Protein AF-A0A968TY91-F1 (afdb_monomer_lite)

Radius of gyration: 13.67 Å; chains: 1; bounding box: 40×28×36 Å

Secondary structure (DSSP, 8-state):
-------------TTS-HHHHHHHHHTT--SHHHHHHH-HHHHHHHHHHTT----HHHHHHHHHHHHTS-TTTS-HHHHHHHHHHHHHT-

Foldseek 3Di:
DDDDDPPPPQPFLVQDDPVLCVLCVVLVRNGLVSLVVQDLLNSVVSSVVVVHDDDLLSSLSSVCSNVVHHSVPDDPVVSVVSVVVNVVVD

Sequence (90 aa):
MPAHPSDSATRPLRNLGPVSLRWLAAIGVTTREDLERLGAIEAFLRVRDAGFRPSKNLLWALKGALLDVRWDELPSELKAQLWREVEGSS

pLDDT: mean 81.57, std 15.05, range [42.81, 93.25]

Structure (mmCIF, N/CA/C/O backbone):
data_AF-A0A968TY91-F1
#
_entry.id   AF-A0A968TY91-F1
#
loop_
_atom_site.group_PDB
_atom_site.id
_atom_site.type_symbol
_atom_site.label_atom_id
_atom_site.label_alt_id
_atom_site.label_comp_id
_atom_site.label_asym_id
_atom_site.label_entity_id
_atom_site.label_seq_id
_atom_site.pdbx_PDB_ins_code
_atom_site.Cartn_x
_atom_site.Cartn_y
_atom_site.Cartn_z
_atom_site.occupancy
_atom_site.B_iso_or_equiv
_atom_site.auth_seq_id
_atom_site.auth_comp_id
_atom_site.auth_asym_id
_atom_site.auth_atom_id
_atom_site.pdbx_PDB_model_num
ATOM 1 N N . MET A 1 1 ? -28.007 -7.221 -20.137 1.00 42.81 1 MET A N 1
ATOM 2 C CA . MET A 1 1 ? -27.075 -8.312 -19.785 1.00 42.81 1 MET A CA 1
ATOM 3 C C . MET A 1 1 ? -25.669 -7.744 -19.895 1.00 42.81 1 MET A C 1
ATOM 5 O O . MET A 1 1 ? -25.294 -7.427 -21.018 1.00 42.81 1 MET A O 1
ATOM 9 N N . PRO A 1 2 ? -24.935 -7.479 -18.799 1.00 46.47 2 PRO A N 1
ATOM 10 C CA . PRO A 1 2 ? -23.552 -7.044 -18.923 1.00 46.47 2 PRO A CA 1
ATOM 11 C C . PRO A 1 2 ? -22.688 -8.245 -19.315 1.00 46.47 2 PRO A C 1
ATOM 13 O O . PRO A 1 2 ? -22.863 -9.352 -18.805 1.00 46.47 2 PRO A O 1
ATOM 16 N N . ALA A 1 3 ? -21.819 -8.002 -20.286 1.00 47.72 3 ALA A N 1
ATOM 17 C CA . ALA A 1 3 ? -20.948 -8.973 -20.911 1.00 47.72 3 ALA A CA 1
ATOM 18 C C . ALA A 1 3 ? -19.555 -8.960 -20.259 1.00 47.72 3 ALA A C 1
ATOM 20 O O . ALA A 1 3 ? -19.038 -7.900 -19.915 1.00 47.72 3 ALA A O 1
ATOM 21 N N . HIS A 1 4 ? -18.973 -10.161 -20.210 1.00 45.34 4 HIS A N 1
ATOM 22 C CA . HIS A 1 4 ? -17.570 -10.526 -19.986 1.00 45.34 4 HIS A CA 1
ATOM 23 C C . HIS A 1 4 ? -17.075 -10.707 -18.535 1.00 45.34 4 HIS A C 1
ATOM 25 O O . HIS A 1 4 ? -16.936 -9.737 -17.793 1.00 45.34 4 HIS A O 1
ATOM 31 N N . PRO A 1 5 ? -16.692 -11.948 -18.161 1.00 58.25 5 PRO A N 1
ATOM 32 C CA . PRO A 1 5 ? -15.665 -12.170 -17.157 1.00 58.25 5 PRO A CA 1
ATOM 33 C C . PRO A 1 5 ? -14.317 -11.825 -17.804 1.00 58.25 5 PRO A C 1
ATOM 35 O O . PRO A 1 5 ? -13.789 -12.591 -18.610 1.00 58.25 5 PRO A O 1
ATOM 38 N N . SER A 1 6 ? -13.780 -10.642 -17.510 1.00 48.31 6 SER A N 1
ATOM 39 C CA . SER A 1 6 ? -12.374 -10.371 -17.797 1.00 48.31 6 SER A CA 1
ATOM 40 C C . SER A 1 6 ? -11.555 -11.142 -16.778 1.00 48.31 6 SER A C 1
ATOM 42 O O . SER A 1 6 ? -11.432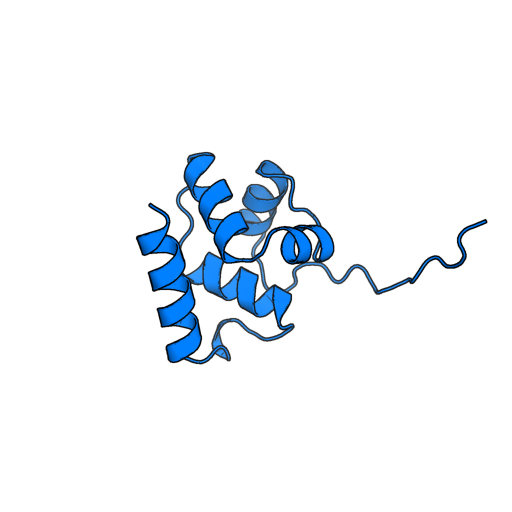 -10.743 -15.623 1.00 48.31 6 SER A O 1
ATOM 44 N N . ASP A 1 7 ? -11.022 -12.270 -17.226 1.00 46.09 7 ASP A N 1
ATOM 45 C CA . ASP A 1 7 ? -9.978 -13.040 -16.565 1.00 46.09 7 ASP A CA 1
ATOM 46 C C . ASP A 1 7 ? -8.669 -12.222 -16.603 1.00 46.09 7 ASP A C 1
ATOM 48 O O . ASP A 1 7 ? -7.682 -12.558 -17.256 1.00 46.09 7 ASP A O 1
ATOM 52 N N . SER A 1 8 ? -8.674 -11.060 -15.947 1.00 45.88 8 SER A N 1
ATOM 53 C CA . SER A 1 8 ? -7.483 -10.262 -15.674 1.00 45.88 8 SER A CA 1
ATOM 54 C C . SER A 1 8 ? -6.800 -10.909 -14.485 1.00 45.88 8 SER A C 1
ATOM 56 O O . SER A 1 8 ? -6.892 -10.404 -13.371 1.00 45.88 8 SER A O 1
ATOM 58 N N . ALA A 1 9 ? -6.217 -12.085 -14.745 1.00 47.53 9 ALA A N 1
ATOM 59 C CA . ALA A 1 9 ? -5.408 -12.912 -13.864 1.00 47.53 9 ALA A CA 1
ATOM 60 C C . ALA A 1 9 ? -5.235 -12.288 -12.480 1.00 47.53 9 ALA A C 1
ATOM 62 O O . ALA A 1 9 ? -4.460 -11.336 -12.345 1.00 47.53 9 ALA A O 1
ATOM 63 N N . THR A 1 10 ? -5.939 -12.833 -11.481 1.00 45.72 10 THR A N 1
ATOM 64 C CA . THR A 1 10 ? -5.737 -12.582 -10.051 1.00 45.72 10 THR A CA 1
ATOM 65 C C . THR A 1 10 ? -4.272 -12.825 -9.722 1.00 45.72 10 THR A C 1
ATOM 67 O O . THR A 1 10 ? -3.870 -13.895 -9.266 1.00 45.72 10 THR A O 1
ATOM 70 N N . ARG A 1 11 ? -3.426 -11.854 -10.045 1.00 48.75 11 ARG A N 1
ATOM 71 C CA . ARG A 1 11 ? -2.014 -11.897 -9.761 1.00 48.75 11 ARG A CA 1
ATOM 72 C C . ARG A 1 11 ? -2.003 -11.555 -8.283 1.00 48.75 11 ARG A C 1
ATOM 74 O O . ARG A 1 11 ? -2.379 -10.429 -7.939 1.00 48.75 11 ARG A O 1
ATOM 81 N N . PRO A 1 12 ? -1.668 -12.511 -7.396 1.00 53.16 12 PRO A N 1
ATOM 82 C CA . PRO A 1 12 ? -1.542 -12.183 -5.989 1.00 53.16 12 PRO A CA 1
ATOM 83 C C . PRO A 1 12 ? -0.589 -10.996 -5.894 1.00 53.16 12 PRO A C 1
ATOM 85 O O . PRO A 1 12 ? 0.235 -10.797 -6.790 1.00 53.16 12 PRO A O 1
ATOM 88 N N . LEU A 1 13 ? -0.709 -10.184 -4.851 1.00 61.66 13 LEU A N 1
ATOM 89 C CA . LEU A 1 13 ? 0.233 -9.103 -4.589 1.00 61.66 13 LEU A CA 1
ATOM 90 C C . LEU A 1 13 ? 1.621 -9.741 -4.348 1.00 61.66 13 LEU A C 1
ATOM 92 O O . LEU A 1 13 ? 2.041 -9.931 -3.213 1.00 61.66 13 LEU A O 1
ATOM 96 N N . ARG A 1 14 ? 2.319 -10.151 -5.422 1.00 55.19 14 ARG A N 1
ATOM 97 C CA . ARG A 1 14 ? 3.508 -11.030 -5.408 1.00 55.19 14 ARG A CA 1
ATOM 98 C C . ARG A 1 14 ? 4.691 -10.364 -4.711 1.00 55.19 14 ARG A C 1
ATOM 100 O O . ARG A 1 14 ? 5.656 -11.038 -4.375 1.00 55.19 14 ARG A O 1
ATOM 107 N N . ASN A 1 15 ? 4.588 -9.059 -4.471 1.00 63.19 15 ASN A N 1
ATOM 108 C CA . ASN A 1 15 ? 5.605 -8.235 -3.835 1.00 63.19 15 ASN A CA 1
ATOM 109 C C . ASN A 1 15 ? 5.299 -7.943 -2.355 1.00 63.19 15 ASN A C 1
ATOM 111 O O . ASN A 1 15 ? 6.053 -7.206 -1.722 1.00 63.19 15 ASN A O 1
ATOM 115 N N . LEU A 1 16 ? 4.213 -8.495 -1.798 1.00 70.94 16 LEU A N 1
ATOM 116 C CA . LEU A 1 16 ? 3.815 -8.293 -0.407 1.00 70.94 16 LEU A CA 1
ATOM 117 C C . LEU A 1 16 ? 4.019 -9.572 0.405 1.00 70.94 16 LEU A C 1
ATOM 119 O O . LEU A 1 16 ? 3.527 -10.644 0.060 1.00 70.94 16 LEU A O 1
ATOM 123 N N . GLY A 1 17 ? 4.759 -9.444 1.507 1.00 75.56 17 GLY A N 1
ATOM 124 C CA . GLY A 1 17 ? 4.969 -10.544 2.440 1.00 75.56 17 GLY A CA 1
ATOM 125 C C . GLY A 1 17 ? 3.664 -10.973 3.129 1.00 75.56 17 GLY A C 1
ATOM 126 O O . GLY A 1 17 ? 2.711 -10.193 3.208 1.00 75.56 17 GLY A O 1
ATOM 127 N N . PRO A 1 18 ? 3.615 -12.188 3.703 1.00 79.12 18 PRO A N 1
ATOM 128 C CA . PRO A 1 18 ? 2.405 -12.746 4.317 1.00 79.12 18 PRO A CA 1
ATOM 129 C C . PRO A 1 18 ? 1.842 -11.893 5.465 1.00 79.12 18 PRO A C 1
ATOM 131 O O . PRO A 1 18 ? 0.634 -11.874 5.681 1.00 79.12 18 PRO A O 1
ATOM 134 N N . VAL A 1 19 ? 2.691 -11.149 6.182 1.00 83.81 19 VAL A N 1
ATOM 135 C CA . VAL A 1 19 ? 2.260 -10.203 7.229 1.00 83.81 19 VAL A CA 1
ATOM 136 C C . VAL A 1 19 ? 1.498 -9.023 6.625 1.00 83.81 19 VAL A C 1
ATOM 138 O O . VAL A 1 19 ? 0.412 -8.685 7.086 1.00 83.81 19 VAL A O 1
ATOM 141 N N . SER A 1 20 ? 2.031 -8.435 5.556 1.00 83.19 20 SER A N 1
ATOM 142 C CA . SER A 1 20 ? 1.406 -7.319 4.847 1.00 83.19 20 SER A CA 1
ATOM 143 C C . SER A 1 20 ? 0.057 -7.715 4.254 1.00 83.19 20 SER A C 1
ATOM 145 O O . SER A 1 20 ? -0.905 -6.968 4.385 1.00 83.19 20 SER A O 1
ATOM 147 N N . LEU A 1 21 ? -0.036 -8.916 3.676 1.00 84.94 21 LEU A N 1
ATOM 148 C CA . LEU A 1 21 ? -1.297 -9.462 3.170 1.00 84.94 21 LEU A CA 1
ATOM 149 C C . LEU A 1 21 ? -2.351 -9.609 4.272 1.00 84.94 21 LEU A C 1
ATOM 151 O O . LEU A 1 21 ? -3.513 -9.300 4.041 1.00 84.94 21 LEU A O 1
ATOM 155 N N . ARG A 1 22 ? -1.957 -10.031 5.480 1.00 87.81 22 ARG A N 1
ATOM 156 C CA . ARG A 1 22 ? -2.880 -10.114 6.624 1.00 87.81 22 ARG A CA 1
ATOM 157 C C . ARG A 1 22 ? -3.391 -8.744 7.053 1.00 87.81 22 ARG A C 1
ATOM 159 O O . ARG A 1 22 ? -4.576 -8.616 7.336 1.00 87.81 22 ARG A O 1
ATOM 166 N N . TRP A 1 23 ? -2.526 -7.734 7.094 1.00 90.62 23 TRP A N 1
ATOM 167 C CA . TRP A 1 23 ? -2.945 -6.370 7.425 1.00 90.62 23 TRP A CA 1
ATOM 168 C C . TRP A 1 23 ? -3.895 -5.793 6.379 1.00 90.62 23 TRP A C 1
ATOM 170 O O . TRP A 1 23 ? -4.898 -5.189 6.739 1.00 90.62 23 TRP A O 1
ATOM 180 N N . LEU A 1 24 ? -3.616 -6.030 5.096 1.00 87.88 24 LEU A N 1
ATOM 181 C CA . LEU A 1 24 ? -4.498 -5.619 4.007 1.00 87.88 24 LEU A CA 1
ATOM 182 C C . LEU A 1 24 ? -5.849 -6.333 4.085 1.00 87.88 24 LEU A C 1
ATOM 184 O O . LEU A 1 24 ? -6.886 -5.679 4.051 1.00 87.88 24 LEU A O 1
ATOM 188 N N . ALA A 1 25 ? -5.852 -7.647 4.311 1.00 89.00 25 ALA A N 1
ATOM 189 C CA . ALA A 1 25 ? -7.084 -8.403 4.497 1.00 89.00 25 ALA A CA 1
ATOM 190 C C . ALA A 1 25 ? -7.898 -7.897 5.702 1.00 89.00 25 ALA A C 1
ATOM 192 O O . ALA A 1 25 ? -9.121 -7.830 5.624 1.00 89.00 25 ALA A O 1
ATOM 193 N N . ALA A 1 26 ? -7.234 -7.481 6.788 1.00 89.31 26 ALA A N 1
ATOM 194 C CA . ALA A 1 26 ? -7.895 -6.915 7.965 1.00 89.31 26 ALA A CA 1
ATOM 195 C C . ALA A 1 26 ? -8.608 -5.580 7.679 1.00 89.31 26 ALA A C 1
ATOM 197 O O . ALA A 1 26 ? -9.608 -5.284 8.326 1.00 89.31 26 ALA A O 1
ATOM 198 N N . ILE A 1 27 ? -8.137 -4.802 6.699 1.00 90.19 27 ILE A N 1
ATOM 199 C CA . ILE A 1 27 ? -8.788 -3.560 6.246 1.00 90.19 27 ILE A CA 1
ATOM 200 C C . ILE A 1 27 ? -9.697 -3.768 5.022 1.00 90.19 27 ILE A C 1
ATOM 202 O O . ILE A 1 27 ? -10.155 -2.794 4.425 1.00 90.19 27 ILE A O 1
ATOM 206 N N . GLY A 1 28 ? -9.946 -5.023 4.627 1.00 87.62 28 GLY A N 1
ATOM 207 C CA . GLY A 1 28 ? -10.796 -5.378 3.487 1.00 87.62 28 GLY A CA 1
ATOM 208 C C . GLY A 1 28 ? -10.118 -5.301 2.114 1.00 87.62 28 GLY A C 1
ATOM 209 O O . GLY A 1 28 ? -10.800 -5.416 1.103 1.00 87.62 28 GLY A O 1
ATOM 210 N N . VAL A 1 29 ? -8.795 -5.130 2.052 1.00 88.56 29 VAL A N 1
ATOM 211 C CA . VAL A 1 29 ? -8.016 -5.134 0.805 1.00 88.56 29 VAL A CA 1
ATOM 212 C C . VAL A 1 29 ? -7.440 -6.528 0.591 1.00 88.56 29 VAL A C 1
ATOM 214 O O . VAL A 1 29 ? -6.460 -6.917 1.224 1.00 88.56 29 VAL A O 1
ATOM 217 N N . THR A 1 30 ? -8.042 -7.306 -0.301 1.00 84.69 30 THR A N 1
ATOM 218 C CA . THR A 1 30 ? -7.584 -8.683 -0.571 1.00 84.69 30 THR A CA 1
ATOM 219 C C . THR A 1 30 ? -7.100 -8.869 -1.999 1.00 84.69 30 THR A C 1
ATOM 221 O O . THR A 1 30 ? -6.290 -9.758 -2.271 1.00 84.69 30 THR A O 1
ATOM 224 N N . THR A 1 31 ? -7.538 -7.992 -2.898 1.00 83.25 31 THR A N 1
ATOM 225 C CA . THR A 1 31 ? -7.201 -8.032 -4.314 1.00 83.25 31 THR A CA 1
ATOM 226 C C . THR A 1 31 ? -6.432 -6.788 -4.745 1.00 83.25 31 THR A C 1
ATOM 228 O O . THR A 1 31 ? -6.401 -5.758 -4.067 1.00 83.25 31 THR A O 1
ATOM 231 N N . ARG A 1 32 ? -5.791 -6.886 -5.913 1.00 83.56 32 ARG A N 1
ATOM 232 C CA . ARG A 1 32 ? -5.195 -5.733 -6.593 1.00 83.56 32 ARG A CA 1
ATOM 233 C C . ARG A 1 32 ? -6.245 -4.658 -6.881 1.00 83.56 32 ARG A C 1
ATOM 235 O O . ARG A 1 32 ? -5.952 -3.490 -6.686 1.00 83.56 32 ARG A O 1
ATOM 242 N N . GLU A 1 33 ? -7.446 -5.049 -7.290 1.00 85.50 33 GLU A N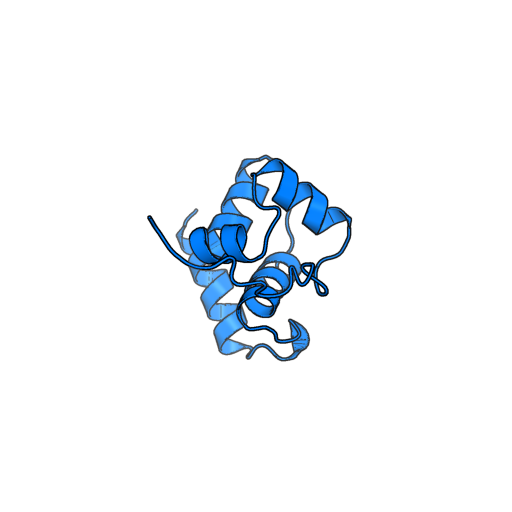 1
ATOM 243 C CA . GLU A 1 33 ? -8.534 -4.119 -7.608 1.00 85.50 33 GLU A CA 1
ATOM 244 C C . GLU A 1 33 ? -8.992 -3.343 -6.370 1.00 85.50 33 GLU A C 1
ATOM 246 O O . GLU A 1 33 ? -9.207 -2.136 -6.452 1.00 85.50 33 GLU A O 1
ATOM 251 N N . ASP A 1 34 ? -9.072 -3.996 -5.205 1.00 88.31 34 ASP A N 1
ATOM 252 C CA . ASP A 1 34 ? -9.346 -3.307 -3.936 1.00 88.31 34 ASP A CA 1
ATOM 253 C C . ASP A 1 34 ? -8.260 -2.269 -3.641 1.00 88.31 34 ASP A C 1
ATOM 255 O O . ASP A 1 34 ? -8.554 -1.132 -3.274 1.00 88.31 34 ASP A O 1
ATOM 259 N N . LEU A 1 35 ? -6.993 -2.649 -3.839 1.00 87.50 35 LEU A N 1
ATOM 260 C CA . LEU A 1 35 ? -5.857 -1.756 -3.639 1.00 87.50 35 LEU A CA 1
ATOM 261 C C . LEU A 1 35 ? -5.838 -0.607 -4.657 1.00 87.50 35 LEU A C 1
ATOM 263 O O . LEU A 1 35 ? -5.432 0.495 -4.304 1.00 87.50 35 LEU A O 1
ATOM 267 N N . GLU A 1 36 ? -6.262 -0.835 -5.899 1.00 88.50 36 GLU A N 1
ATOM 268 C CA . GLU A 1 36 ? -6.375 0.186 -6.950 1.00 88.50 36 GLU A CA 1
ATOM 269 C C . GLU A 1 36 ? -7.492 1.180 -6.650 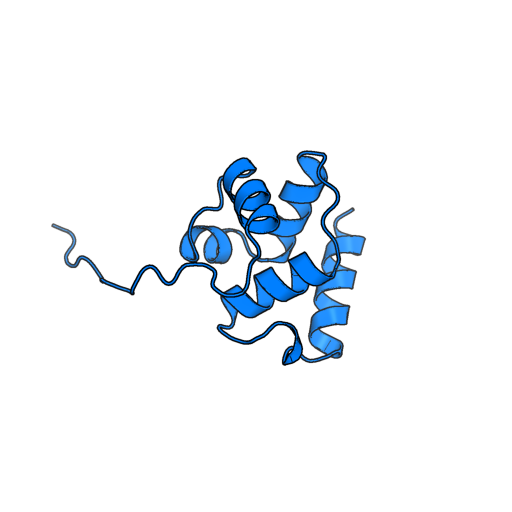1.00 88.50 36 GLU A C 1
ATOM 271 O O . GLU A 1 36 ? -7.283 2.386 -6.765 1.00 8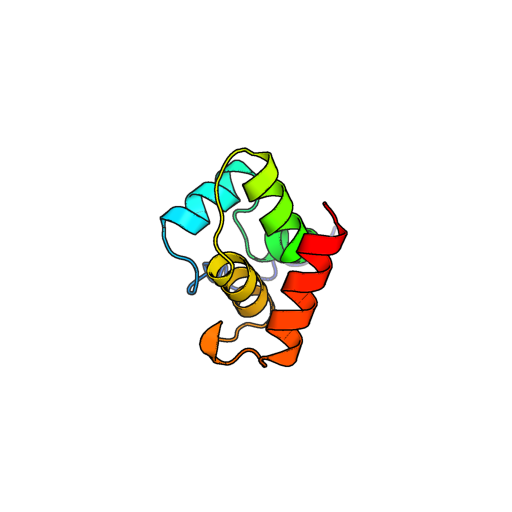8.50 36 GLU A O 1
ATOM 276 N N . ARG A 1 37 ? -8.654 0.689 -6.204 1.00 89.00 37 ARG A N 1
ATOM 277 C CA . ARG A 1 37 ? -9.780 1.532 -5.780 1.00 89.00 37 ARG A CA 1
ATOM 278 C C . ARG A 1 37 ? -9.434 2.370 -4.559 1.00 89.00 37 ARG A C 1
ATOM 280 O O . ARG A 1 37 ? -9.872 3.512 -4.465 1.00 89.00 37 ARG A O 1
ATOM 287 N N . LEU A 1 38 ? -8.690 1.789 -3.621 1.00 90.38 38 LEU A N 1
ATOM 288 C CA . LEU A 1 38 ? -8.329 2.451 -2.376 1.00 90.38 38 LEU A CA 1
ATOM 289 C C . LEU A 1 38 ? -7.132 3.396 -2.543 1.00 90.38 38 LEU A C 1
ATOM 291 O O . LEU A 1 38 ? -7.131 4.507 -2.027 1.00 90.38 38 LEU A O 1
ATOM 295 N N . GLY A 1 39 ? -6.114 2.952 -3.274 1.00 91.31 39 GLY A N 1
ATOM 296 C CA . GLY A 1 39 ? -4.817 3.604 -3.394 1.00 91.31 39 GLY A CA 1
ATOM 297 C C . GLY A 1 39 ? -3.814 3.155 -2.323 1.00 91.31 39 GLY A C 1
ATOM 298 O O . GLY A 1 39 ? -4.163 2.733 -1.222 1.00 91.31 39 GLY A O 1
ATOM 299 N N . ALA A 1 40 ? -2.520 3.270 -2.643 1.00 91.62 40 ALA A N 1
ATOM 300 C CA . ALA A 1 40 ? -1.432 2.845 -1.755 1.00 91.62 40 ALA A CA 1
ATOM 301 C C . ALA A 1 40 ? -1.348 3.658 -0.450 1.00 91.62 40 ALA A C 1
ATOM 303 O O . ALA A 1 40 ? -1.011 3.102 0.593 1.00 91.62 40 ALA A O 1
ATOM 304 N N . ILE A 1 41 ? -1.639 4.960 -0.518 1.00 92.38 41 ILE A N 1
ATOM 305 C CA . ILE A 1 41 ? -1.585 5.876 0.631 1.00 92.38 41 ILE A CA 1
ATOM 306 C C . ILE A 1 41 ? -2.708 5.542 1.606 1.00 92.38 41 ILE A C 1
ATOM 308 O O . ILE A 1 41 ? -2.439 5.219 2.756 1.00 92.38 41 ILE A O 1
ATOM 312 N N . GLU A 1 42 ? -3.949 5.524 1.130 1.00 92.75 42 GLU A N 1
ATOM 313 C CA . GLU A 1 42 ? -5.116 5.217 1.955 1.00 92.75 42 GLU A CA 1
ATOM 314 C C . GLU A 1 42 ? -5.043 3.798 2.541 1.00 92.75 42 GLU A C 1
ATOM 316 O O . GLU A 1 42 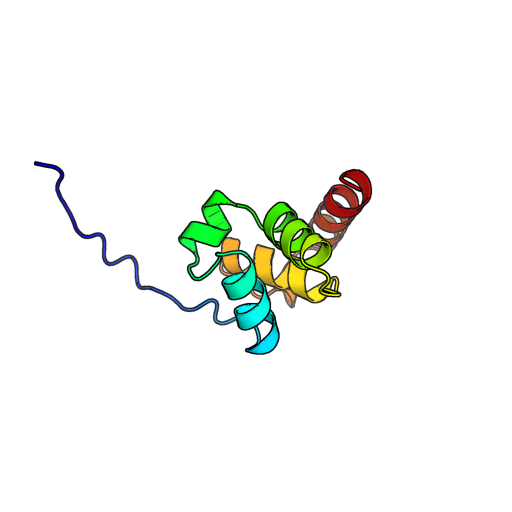? -5.312 3.603 3.723 1.00 92.75 42 GLU A O 1
ATOM 321 N N . ALA A 1 43 ? -4.590 2.803 1.768 1.00 92.62 43 ALA A N 1
ATOM 322 C CA . ALA A 1 43 ? -4.341 1.462 2.297 1.00 92.62 43 ALA A CA 1
ATOM 323 C C . ALA A 1 43 ? -3.343 1.481 3.467 1.00 92.62 43 ALA A C 1
ATOM 325 O O . ALA A 1 43 ? -3.559 0.819 4.482 1.00 92.62 43 ALA A O 1
ATOM 326 N N . PHE A 1 44 ? -2.261 2.258 3.352 1.00 93.19 44 PHE A N 1
ATOM 327 C CA . PHE A 1 44 ? -1.278 2.416 4.421 1.00 93.19 44 PHE A CA 1
ATOM 328 C C . PHE A 1 44 ? -1.869 3.112 5.655 1.00 93.19 44 PHE A C 1
ATOM 330 O O . PHE A 1 44 ? -1.638 2.650 6.774 1.00 93.19 44 PHE A O 1
ATOM 337 N N . LEU A 1 45 ? -2.642 4.185 5.456 1.00 92.25 45 LEU A N 1
ATOM 338 C CA . LEU A 1 45 ? -3.315 4.918 6.531 1.00 92.25 45 LEU A CA 1
ATOM 339 C C . LEU A 1 45 ? -4.295 4.010 7.274 1.00 92.25 45 LEU A C 1
ATOM 341 O O . LEU A 1 45 ? -4.176 3.867 8.482 1.00 92.25 45 LEU A O 1
ATOM 345 N N . ARG A 1 46 ? -5.152 3.266 6.568 1.00 92.88 46 ARG A N 1
ATOM 346 C CA . ARG A 1 46 ? -6.079 2.315 7.199 1.00 92.88 46 ARG A CA 1
ATOM 347 C C . ARG A 1 46 ? -5.378 1.213 7.977 1.00 92.88 46 ARG A C 1
ATOM 349 O O . ARG A 1 46 ? -5.856 0.826 9.037 1.00 92.88 46 ARG A O 1
ATOM 356 N N . VAL A 1 47 ? -4.249 0.696 7.483 1.00 91.81 47 VAL A N 1
ATOM 357 C CA . VAL A 1 47 ? -3.444 -0.278 8.240 1.00 91.81 47 VAL A CA 1
ATOM 358 C C . VAL A 1 47 ? -2.909 0.353 9.530 1.00 91.81 47 VAL A C 1
ATOM 360 O O . VAL A 1 47 ? -2.952 -0.283 10.582 1.00 91.81 47 VAL A O 1
ATOM 363 N N . ARG A 1 48 ? -2.431 1.600 9.470 1.00 90.88 48 ARG A N 1
ATOM 364 C CA . ARG A 1 48 ? -1.984 2.356 10.649 1.00 90.88 48 ARG A CA 1
ATOM 365 C C . ARG A 1 48 ? -3.134 2.606 11.632 1.00 90.88 48 ARG A C 1
ATOM 367 O O . ARG A 1 48 ? -2.973 2.364 12.826 1.00 90.88 48 ARG A O 1
ATOM 374 N N . ASP A 1 49 ? -4.292 3.015 11.129 1.00 90.88 49 ASP A N 1
ATOM 375 C CA . ASP A 1 49 ? -5.481 3.355 11.917 1.00 90.88 49 ASP A CA 1
ATOM 376 C C . ASP A 1 49 ? -6.147 2.113 12.525 1.00 90.88 49 ASP A C 1
ATOM 378 O O . ASP A 1 49 ? -6.693 2.170 13.624 1.00 90.88 49 ASP A O 1
ATOM 382 N N . ALA A 1 50 ? -6.008 0.951 11.879 1.00 90.00 50 ALA A N 1
ATOM 383 C CA . ALA A 1 50 ? -6.364 -0.352 12.442 1.00 90.00 50 ALA A CA 1
ATOM 384 C C . ALA A 1 50 ? -5.452 -0.783 13.616 1.00 90.00 50 ALA A C 1
ATOM 386 O O . ALA A 1 50 ? -5.612 -1.876 14.159 1.00 90.00 50 ALA A O 1
ATOM 387 N N . GLY A 1 51 ? -4.487 0.055 14.015 1.00 88.94 51 GLY A N 1
ATOM 388 C CA . GLY A 1 51 ? -3.587 -0.176 15.144 1.00 88.94 51 GLY A CA 1
ATOM 389 C C . GLY A 1 51 ? -2.329 -0.968 14.789 1.00 88.94 51 GLY A C 1
ATOM 390 O O . GLY A 1 51 ? -1.536 -1.296 15.677 1.00 88.94 51 GLY A O 1
ATOM 391 N N . PHE A 1 52 ? -2.105 -1.273 13.508 1.00 89.12 52 PHE A N 1
ATOM 392 C CA . PHE A 1 52 ? -0.852 -1.876 13.066 1.00 89.12 52 PHE A CA 1
ATOM 393 C C . PHE A 1 52 ? 0.232 -0.808 12.893 1.00 89.12 52 PHE A C 1
ATOM 395 O O . PHE A 1 52 ? -0.033 0.382 12.744 1.00 89.12 52 PHE A O 1
ATOM 402 N N . ARG A 1 53 ? 1.499 -1.235 12.890 1.00 87.06 53 ARG A N 1
ATOM 403 C CA . ARG A 1 53 ? 2.650 -0.352 12.645 1.00 87.06 53 ARG A CA 1
ATOM 404 C C . ARG A 1 53 ? 3.279 -0.672 11.290 1.00 87.06 53 ARG A C 1
ATOM 406 O O . ARG A 1 53 ? 4.291 -1.377 11.247 1.00 87.06 53 ARG A O 1
ATOM 413 N N . PRO A 1 54 ? 2.681 -0.214 10.176 1.00 88.31 54 PRO A N 1
ATOM 414 C CA . PRO A 1 54 ? 3.259 -0.438 8.864 1.00 88.31 54 PRO A CA 1
ATOM 415 C C . PRO A 1 54 ? 4.556 0.367 8.701 1.00 88.31 54 PRO A C 1
ATOM 417 O O . PRO A 1 54 ? 4.672 1.503 9.157 1.00 88.31 54 PRO A O 1
ATOM 420 N N . SER A 1 55 ? 5.552 -0.225 8.044 1.00 89.12 55 SER A N 1
ATOM 421 C CA . SER A 1 55 ? 6.814 0.448 7.719 1.00 89.12 55 SER A CA 1
ATOM 422 C C . SER A 1 55 ? 6.735 1.154 6.364 1.00 89.12 55 SER A C 1
ATOM 424 O O . SER A 1 55 ? 5.902 0.807 5.528 1.00 89.12 55 SER A O 1
ATOM 426 N N . LYS A 1 56 ? 7.651 2.094 6.089 1.00 89.81 56 LYS A N 1
ATOM 427 C CA . LYS A 1 56 ? 7.739 2.771 4.775 1.00 89.81 56 LYS A CA 1
ATOM 428 C C . LYS A 1 56 ? 7.843 1.778 3.608 1.00 89.81 56 LYS A C 1
ATOM 430 O O . LYS A 1 56 ? 7.258 2.003 2.553 1.00 89.81 56 LYS A O 1
ATOM 435 N N . ASN A 1 57 ? 8.498 0.637 3.833 1.00 88.00 57 ASN A N 1
ATOM 436 C CA . ASN A 1 57 ? 8.600 -0.440 2.848 1.00 88.00 57 ASN A CA 1
ATOM 437 C C . ASN A 1 57 ? 7.228 -0.979 2.429 1.00 88.00 57 ASN A C 1
ATOM 439 O O . ASN A 1 57 ? 7.064 -1.335 1.266 1.00 88.00 57 ASN A O 1
ATOM 443 N N . LEU A 1 58 ? 6.241 -1.017 3.335 1.00 89.12 58 LEU A N 1
ATOM 444 C CA . LEU A 1 58 ? 4.880 -1.414 2.978 1.00 89.12 58 LEU A CA 1
ATOM 445 C C . LEU A 1 58 ? 4.279 -0.433 1.973 1.00 89.12 58 LEU A C 1
ATOM 447 O O . LEU A 1 58 ? 3.769 -0.868 0.950 1.00 89.12 58 LEU A O 1
ATOM 451 N N . LEU A 1 59 ? 4.384 0.875 2.223 1.00 91.69 59 LEU A N 1
ATOM 452 C CA . LEU A 1 59 ? 3.869 1.907 1.318 1.00 91.69 59 LEU A CA 1
ATOM 453 C C . LEU A 1 59 ? 4.471 1.776 -0.089 1.00 91.69 59 LEU A C 1
ATOM 455 O O . LEU A 1 59 ? 3.752 1.823 -1.088 1.00 91.69 59 LEU A O 1
ATOM 459 N N . TRP A 1 60 ? 5.782 1.546 -0.175 1.00 91.44 60 TRP A N 1
ATOM 460 C CA . TRP A 1 60 ? 6.457 1.323 -1.456 1.00 91.44 60 TRP A CA 1
ATOM 461 C C . TRP A 1 60 ? 6.038 0.011 -2.108 1.00 91.44 60 TRP A C 1
ATOM 463 O O . TRP A 1 60 ? 5.847 -0.028 -3.316 1.00 91.44 60 TRP A O 1
ATOM 473 N N . ALA A 1 61 ? 5.854 -1.057 -1.335 1.00 88.69 61 ALA A N 1
ATOM 474 C CA . ALA A 1 61 ? 5.376 -2.327 -1.862 1.00 88.69 61 ALA A CA 1
ATOM 475 C C . ALA A 1 61 ? 3.929 -2.239 -2.366 1.00 88.69 61 ALA A C 1
ATOM 477 O O . ALA A 1 61 ? 3.623 -2.835 -3.394 1.00 88.69 61 ALA A O 1
ATOM 478 N N . LEU A 1 62 ? 3.067 -1.448 -1.720 1.00 90.31 62 LEU A N 1
ATOM 479 C CA . LEU A 1 62 ? 1.712 -1.157 -2.195 1.00 90.31 62 LEU A CA 1
ATOM 480 C C . LEU A 1 62 ? 1.749 -0.383 -3.513 1.00 90.31 62 LEU A C 1
ATOM 482 O O . LEU A 1 62 ? 1.094 -0.779 -4.474 1.00 90.31 62 LEU A O 1
ATOM 486 N N . LYS A 1 63 ? 2.560 0.680 -3.604 1.00 91.12 63 LYS A N 1
ATOM 487 C CA . LYS A 1 63 ? 2.697 1.430 -4.861 1.00 91.12 63 LYS A CA 1
ATOM 488 C C . LYS A 1 63 ? 3.342 0.592 -5.966 1.00 91.12 63 LYS A C 1
ATOM 490 O O . LYS A 1 63 ? 2.889 0.650 -7.102 1.00 91.12 63 LYS A O 1
ATOM 495 N N . GLY A 1 64 ? 4.367 -0.189 -5.640 1.00 89.00 64 GLY A N 1
ATOM 496 C CA . GLY A 1 64 ? 5.029 -1.099 -6.570 1.00 89.00 64 GLY A CA 1
ATOM 497 C C . GLY A 1 64 ? 4.074 -2.177 -7.064 1.00 89.00 64 GLY A C 1
ATOM 498 O O . GLY A 1 64 ? 4.026 -2.443 -8.257 1.00 89.00 64 GLY A O 1
ATOM 499 N N . ALA A 1 65 ? 3.231 -2.721 -6.179 1.00 86.06 65 ALA A N 1
ATOM 500 C CA . ALA A 1 65 ? 2.148 -3.605 -6.581 1.00 86.06 65 ALA A CA 1
ATOM 501 C C . ALA A 1 65 ? 1.236 -2.900 -7.590 1.00 86.06 65 ALA A C 1
ATOM 503 O O . ALA A 1 65 ? 1.100 -3.407 -8.695 1.00 86.06 65 ALA A O 1
ATOM 504 N N . LEU A 1 66 ? 0.714 -1.706 -7.289 1.00 85.81 66 LEU A N 1
ATOM 505 C CA . LEU A 1 66 ? -0.129 -0.939 -8.220 1.00 85.81 66 LEU A CA 1
ATOM 506 C C . LEU A 1 66 ? 0.528 -0.702 -9.587 1.00 85.81 66 LEU A C 1
ATOM 508 O O . LEU A 1 66 ? -0.115 -0.889 -10.610 1.00 85.81 66 LEU A O 1
ATOM 512 N N . LEU A 1 67 ? 1.810 -0.343 -9.603 1.00 85.56 67 LEU A N 1
ATOM 513 C CA . LEU A 1 67 ? 2.568 -0.060 -10.825 1.00 85.56 67 LEU A CA 1
ATOM 514 C C . LEU A 1 67 ? 3.127 -1.315 -11.522 1.00 85.56 67 LEU A C 1
ATOM 516 O O . LEU A 1 67 ? 3.775 -1.189 -12.552 1.00 85.56 67 LEU A O 1
ATOM 520 N N . ASP A 1 68 ? 2.899 -2.504 -10.960 1.00 83.56 68 ASP A N 1
ATOM 521 C CA . ASP A 1 68 ? 3.496 -3.781 -11.381 1.00 83.56 68 ASP A CA 1
ATOM 522 C C . ASP A 1 68 ? 5.038 -3.752 -11.465 1.00 83.56 68 ASP A C 1
ATOM 524 O O . ASP A 1 68 ? 5.654 -4.446 -12.268 1.00 83.56 68 ASP A O 1
ATOM 528 N N . VAL A 1 69 ? 5.676 -2.970 -10.586 1.00 84.81 69 VAL A N 1
ATOM 529 C CA . VAL A 1 69 ? 7.138 -2.864 -10.452 1.00 84.81 69 VAL A CA 1
ATOM 530 C C . VAL A 1 69 ? 7.598 -3.310 -9.069 1.00 84.81 69 VAL A C 1
ATOM 532 O O . VAL A 1 69 ? 6.847 -3.312 -8.084 1.00 84.81 69 VAL A O 1
ATOM 535 N N . ARG A 1 70 ? 8.872 -3.686 -8.952 1.00 80.19 70 ARG A N 1
ATOM 536 C CA . ARG A 1 70 ? 9.468 -3.933 -7.637 1.00 80.19 70 ARG A CA 1
ATOM 537 C C . ARG A 1 70 ? 9.543 -2.619 -6.862 1.00 80.19 70 ARG A C 1
ATOM 539 O O . ARG A 1 70 ? 9.860 -1.575 -7.417 1.00 80.19 70 ARG A O 1
ATOM 546 N N . TRP A 1 71 ? 9.307 -2.675 -5.552 1.00 81.31 71 TRP A N 1
ATOM 547 C CA . TRP A 1 71 ? 9.397 -1.492 -4.685 1.00 81.31 71 TRP A CA 1
ATOM 548 C C . TRP A 1 71 ? 10.788 -0.836 -4.710 1.00 81.31 71 TRP A C 1
ATOM 550 O O . TRP A 1 71 ? 10.920 0.357 -4.445 1.00 81.31 71 TRP A O 1
ATOM 560 N N . ASP A 1 72 ? 11.819 -1.616 -5.029 1.00 83.00 72 ASP A N 1
ATOM 561 C CA . ASP A 1 72 ? 13.199 -1.154 -5.140 1.00 83.00 72 ASP A CA 1
ATOM 562 C C . ASP A 1 72 ? 13.405 -0.263 -6.375 1.00 83.00 72 ASP A C 1
ATOM 564 O O . ASP A 1 72 ? 14.022 0.792 -6.275 1.00 83.00 72 ASP A O 1
ATOM 568 N N . GLU A 1 73 ? 12.749 -0.604 -7.488 1.00 84.38 73 GLU A N 1
ATOM 569 C CA . GLU A 1 73 ? 12.793 0.135 -8.760 1.00 84.38 73 GLU A CA 1
ATOM 570 C C . GLU A 1 73 ? 12.003 1.453 -8.729 1.00 84.38 73 GLU A C 1
ATOM 572 O O . GLU A 1 73 ? 12.101 2.262 -9.650 1.00 84.38 73 GLU A O 1
ATOM 577 N N . LEU A 1 74 ? 11.216 1.702 -7.676 1.00 86.94 74 LEU A N 1
ATOM 578 C CA . LEU A 1 74 ? 10.493 2.963 -7.538 1.00 86.94 74 LEU A CA 1
ATOM 579 C C . LEU A 1 74 ? 11.481 4.132 -7.342 1.00 86.94 74 LEU A C 1
ATOM 581 O O . LEU A 1 74 ? 12.318 4.061 -6.430 1.00 86.94 74 LEU A O 1
ATOM 585 N N . PRO A 1 75 ? 11.337 5.233 -8.108 1.00 91.38 75 PRO A N 1
ATOM 586 C CA . PRO A 1 75 ? 12.171 6.421 -7.956 1.00 91.38 75 PRO A CA 1
ATOM 587 C C . PRO A 1 75 ? 12.145 6.965 -6.525 1.00 91.38 75 PRO A C 1
ATOM 589 O O . PRO A 1 75 ? 11.100 6.956 -5.861 1.00 91.38 75 PRO A O 1
ATOM 592 N N . SER A 1 76 ? 13.282 7.475 -6.051 1.00 89.75 76 SER A N 1
ATOM 593 C CA . SER A 1 76 ? 13.409 8.116 -4.734 1.00 89.75 76 SER A CA 1
ATOM 594 C C . SER A 1 76 ? 12.422 9.267 -4.555 1.00 89.75 76 SER A C 1
ATOM 596 O O . SER A 1 76 ? 11.848 9.431 -3.479 1.00 89.75 76 SER A O 1
ATOM 598 N N . GLU A 1 77 ? 12.173 10.020 -5.622 1.00 92.38 77 GLU A N 1
ATOM 599 C 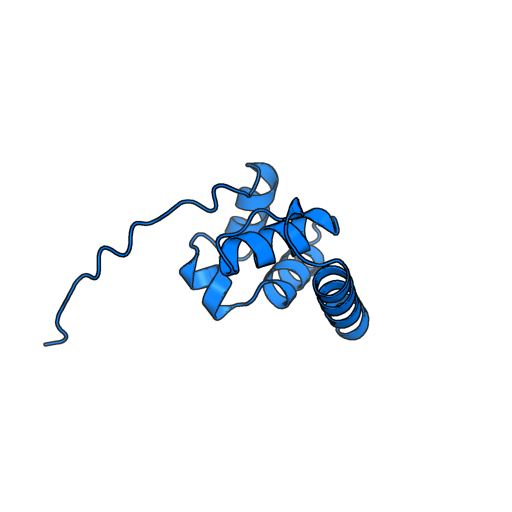CA . GLU A 1 77 ? 11.278 11.175 -5.654 1.00 92.38 77 GLU A CA 1
ATOM 600 C C . GLU A 1 77 ? 9.836 10.728 -5.412 1.00 92.38 77 GLU A C 1
ATOM 602 O O . GLU A 1 77 ? 9.132 11.317 -4.591 1.00 92.38 77 GLU A O 1
ATOM 607 N N . LEU A 1 78 ? 9.424 9.630 -6.056 1.00 91.00 78 LEU A N 1
ATOM 608 C CA . LEU A 1 78 ? 8.106 9.031 -5.863 1.00 91.00 78 LEU A CA 1
ATOM 609 C C . LEU A 1 78 ? 7.955 8.478 -4.440 1.00 91.00 78 LEU A C 1
ATOM 611 O O . LEU A 1 78 ? 6.943 8.728 -3.788 1.00 91.00 78 LEU A O 1
ATOM 615 N N . LYS A 1 79 ? 8.968 7.770 -3.921 1.00 92.00 79 LYS A N 1
ATOM 616 C CA . LYS A 1 79 ? 8.983 7.275 -2.531 1.00 92.00 79 LYS A CA 1
ATOM 617 C C . LYS A 1 79 ? 8.826 8.422 -1.526 1.00 92.00 79 LYS A C 1
ATOM 619 O O . LYS A 1 79 ? 8.056 8.296 -0.574 1.00 92.00 79 LYS A O 1
ATOM 624 N N . ALA A 1 80 ? 9.534 9.530 -1.745 1.00 92.88 80 ALA A N 1
ATOM 625 C CA . ALA A 1 80 ? 9.474 10.718 -0.900 1.00 92.88 80 ALA A CA 1
ATOM 626 C C . ALA A 1 80 ? 8.132 11.452 -1.018 1.00 92.88 80 ALA A C 1
ATOM 628 O O . ALA A 1 80 ? 7.618 11.946 -0.018 1.00 92.88 80 ALA A O 1
ATOM 629 N N . GLN A 1 81 ? 7.552 11.525 -2.218 1.00 93.19 81 GLN A N 1
ATOM 630 C CA . GLN A 1 81 ? 6.221 12.087 -2.430 1.00 93.19 81 GLN A CA 1
ATOM 631 C C . GLN A 1 81 ? 5.156 11.292 -1.665 1.00 93.19 81 GLN A C 1
ATOM 633 O O . GLN A 1 81 ? 4.434 11.875 -0.864 1.00 93.19 81 GLN A O 1
ATOM 638 N N . LEU A 1 82 ? 5.121 9.965 -1.832 1.00 92.19 82 LEU A N 1
ATOM 639 C CA . LEU A 1 82 ? 4.178 9.095 -1.119 1.00 92.19 82 LEU A CA 1
ATOM 640 C C . LEU A 1 82 ? 4.284 9.262 0.398 1.00 92.19 82 LEU A C 1
ATOM 642 O O . LEU A 1 82 ? 3.273 9.316 1.092 1.00 92.19 82 LEU A O 1
ATOM 646 N N . TRP A 1 83 ? 5.513 9.336 0.916 1.00 93.00 83 TRP A N 1
ATOM 647 C CA . TRP A 1 83 ? 5.741 9.507 2.346 1.00 93.00 83 TRP A CA 1
ATOM 648 C C . TRP A 1 83 ? 5.240 10.864 2.851 1.00 93.00 83 TRP A C 1
ATOM 650 O O . TRP A 1 83 ? 4.560 10.911 3.871 1.00 93.00 83 TRP A O 1
ATOM 660 N N . ARG A 1 84 ? 5.497 11.947 2.106 1.00 93.25 84 ARG A N 1
ATOM 661 C CA . ARG A 1 84 ? 4.970 13.281 2.432 1.00 93.25 84 ARG A CA 1
ATOM 662 C C . ARG A 1 84 ? 3.446 13.321 2.427 1.00 93.25 84 ARG A C 1
ATOM 664 O O . ARG A 1 84 ? 2.867 13.946 3.305 1.00 93.25 84 ARG A O 1
ATOM 671 N N . GLU A 1 85 ? 2.799 12.658 1.471 1.00 92.56 85 GLU A N 1
ATOM 672 C CA . GLU A 1 85 ? 1.333 12.591 1.416 1.00 92.56 85 GLU A CA 1
ATOM 673 C C . GLU A 1 85 ? 0.757 11.846 2.632 1.00 92.56 85 GLU A C 1
ATOM 675 O O . GLU A 1 85 ? -0.220 12.298 3.224 1.00 92.56 85 GLU A O 1
ATOM 680 N N . VAL A 1 86 ? 1.401 10.759 3.072 1.00 91.81 86 VAL A N 1
ATOM 681 C CA . VAL A 1 86 ? 1.024 10.035 4.300 1.00 91.81 86 VAL A CA 1
ATOM 682 C C . VAL A 1 86 ? 1.223 10.883 5.560 1.00 91.81 86 VAL A C 1
ATOM 684 O O . VAL A 1 86 ? 0.369 10.868 6.444 1.00 91.81 86 VAL A O 1
ATOM 687 N N . GLU A 1 87 ? 2.344 11.599 5.668 1.00 89.56 87 GLU A N 1
ATOM 688 C CA . GLU A 1 87 ? 2.628 12.481 6.809 1.00 89.56 87 GLU A CA 1
ATOM 689 C C . GLU A 1 87 ? 1.694 13.694 6.852 1.00 89.56 87 GLU A C 1
ATOM 691 O O . GLU A 1 87 ? 1.291 14.107 7.934 1.00 89.56 87 GLU A O 1
ATOM 696 N N . GLY A 1 88 ? 1.322 14.241 5.691 1.00 87.31 88 GLY A N 1
ATOM 697 C CA . GLY A 1 88 ? 0.380 15.356 5.582 1.00 87.31 88 GLY A CA 1
ATOM 698 C C . GLY A 1 88 ? -1.088 14.968 5.776 1.00 87.31 88 GLY A C 1
ATOM 699 O O . GLY A 1 88 ? -1.916 15.847 5.984 1.00 87.31 88 GLY A O 1
ATOM 700 N N . SER A 1 89 ? -1.410 13.673 5.723 1.00 80.75 89 SER A N 1
ATOM 701 C CA . SER A 1 89 ? -2.757 13.135 5.981 1.00 80.75 89 SER A CA 1
ATOM 702 C C . SER A 1 89 ? -2.953 12.715 7.446 1.00 80.75 89 SER A C 1
ATOM 704 O O . SER A 1 89 ? -3.820 11.891 7.736 1.00 80.75 89 SER A O 1
ATOM 706 N N . SER A 1 90 ? -2.100 13.201 8.355 1.00 56.78 90 SER A N 1
ATOM 707 C CA . SER A 1 90 ? -2.083 12.835 9.775 1.00 56.78 90 SER A CA 1
ATOM 708 C C . SER A 1 90 ? -2.624 13.921 10.693 1.00 56.78 90 SER A C 1
ATOM 710 O O . SER A 1 90 ? -2.613 15.108 10.306 1.00 56.78 90 SER A O 1
#